Protein AF-A0A844MA48-F1 (afdb_monomer_lite)

pLDDT: mean 84.01, std 13.63, range [43.59, 96.38]

Secondary structure (DSSP, 8-state):
-PPPHHHHHHHHHHHHHHHHHHHHHHHHHHHHHHHHHHHHHHHHHHH-EEEE-GGGTT-S--SSTTTEEEEEEE--S-HHHHHHHHHTTSEEE-TTSSEEEE-HHHHHHHHHHHHHS--TTHHHHHHTTHHHHHHHHHHHHHHHHHHHHHS--

Structure (mmCIF, N/CA/C/O backbone):
data_AF-A0A844MA48-F1
#
_entry.id   AF-A0A844MA48-F1
#
loop_
_atom_site.group_PDB
_atom_site.id
_atom_site.type_symbol
_atom_site.label_atom_id
_atom_site.label_alt_id
_atom_site.label_comp_id
_atom_site.label_asym_id
_atom_site.label_entity_id
_atom_site.label_seq_id
_atom_site.pdbx_PDB_ins_code
_atom_site.Cartn_x
_atom_site.Cartn_y
_atom_site.Cartn_z
_atom_site.occupancy
_atom_site.B_iso_or_equiv
_atom_site.auth_seq_id
_atom_site.auth_comp_id
_atom_site.auth_asym_id
_atom_site.auth_atom_id
_atom_site.pdbx_PDB_model_num
ATOM 1 N N . MET A 1 1 ? -23.098 19.208 39.934 1.00 54.06 1 MET A N 1
ATOM 2 C CA . MET A 1 1 ? -23.984 18.189 40.538 1.00 54.06 1 MET A CA 1
ATOM 3 C C . MET A 1 1 ? -23.318 16.837 40.360 1.00 54.06 1 MET A C 1
ATOM 5 O O . MET A 1 1 ? -22.859 16.567 39.258 1.00 54.06 1 MET A O 1
ATOM 9 N N . ALA A 1 2 ? -23.175 16.050 41.428 1.00 65.75 2 ALA A N 1
ATOM 10 C CA . ALA A 1 2 ? -22.631 14.694 41.334 1.00 65.75 2 ALA A CA 1
ATOM 11 C C . ALA A 1 2 ? -23.661 13.778 40.653 1.00 65.75 2 ALA A C 1
ATOM 13 O O . ALA A 1 2 ? -24.849 13.891 40.954 1.00 65.7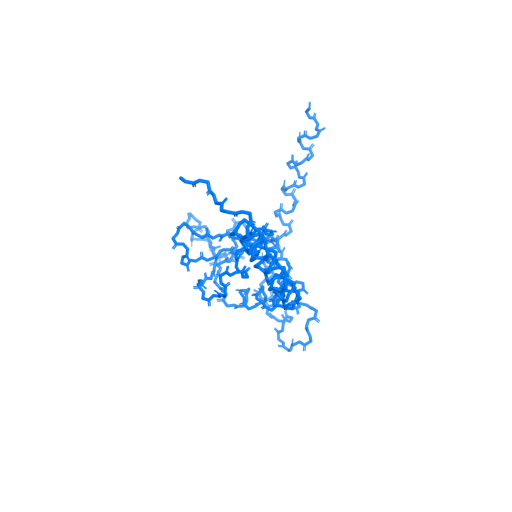5 2 ALA A O 1
ATOM 14 N N . LYS A 1 3 ? -23.213 12.917 39.730 1.00 74.56 3 LYS A N 1
ATOM 15 C CA . LYS A 1 3 ? -24.078 11.936 39.056 1.00 74.56 3 LYS A CA 1
ATOM 16 C C . LYS A 1 3 ? -24.655 10.962 40.073 1.00 74.56 3 LYS A C 1
ATOM 18 O O . LYS A 1 3 ? -23.974 10.597 41.034 1.00 74.56 3 LYS A O 1
ATOM 23 N N . THR A 1 4 ? -25.893 10.532 39.862 1.00 88.31 4 THR A N 1
ATOM 24 C CA . THR A 1 4 ? -26.473 9.493 40.717 1.00 88.31 4 THR A CA 1
ATOM 25 C C . THR A 1 4 ? -25.751 8.155 40.480 1.00 88.31 4 THR A C 1
ATOM 27 O O . THR A 1 4 ? -25.225 7.928 39.387 1.00 88.31 4 THR A O 1
ATOM 30 N N . PRO A 1 5 ? -25.707 7.235 41.462 1.00 83.94 5 PRO A N 1
ATOM 31 C CA . PRO A 1 5 ? -25.073 5.925 41.278 1.00 83.94 5 PRO A CA 1
ATOM 32 C C . PRO A 1 5 ? -25.608 5.149 40.062 1.00 83.94 5 PRO A C 1
ATOM 34 O O . PRO A 1 5 ? -24.844 4.476 39.377 1.00 83.94 5 PRO A O 1
ATOM 37 N N . ASN A 1 6 ? -26.899 5.300 39.748 1.00 86.62 6 ASN A N 1
ATOM 38 C CA . ASN A 1 6 ? -27.538 4.670 38.589 1.00 86.62 6 ASN A CA 1
ATOM 39 C C . ASN A 1 6 ? -27.091 5.286 37.252 1.00 86.62 6 ASN A C 1
ATOM 41 O O . ASN A 1 6 ? -26.897 4.567 36.272 1.00 86.62 6 ASN A O 1
ATOM 45 N N . GLU A 1 7 ? -26.899 6.607 37.205 1.00 88.06 7 GLU A N 1
ATOM 46 C CA . GLU A 1 7 ? -26.345 7.299 36.034 1.00 88.06 7 GLU A CA 1
ATOM 47 C C . GLU A 1 7 ? -24.881 6.923 35.805 1.00 88.06 7 GLU A C 1
ATOM 49 O O . GLU A 1 7 ? -24.472 6.713 34.667 1.00 88.06 7 GLU A O 1
ATOM 54 N N . ALA A 1 8 ? -24.096 6.809 36.881 1.00 86.31 8 ALA A N 1
ATOM 55 C CA . ALA A 1 8 ? -22.705 6.377 36.802 1.00 86.31 8 ALA A CA 1
ATOM 56 C C . ALA A 1 8 ? -22.590 4.928 36.299 1.00 86.31 8 ALA A C 1
ATOM 58 O O . ALA A 1 8 ? -21.762 4.650 35.436 1.00 86.31 8 ALA A O 1
ATOM 59 N N . TYR A 1 9 ? -23.450 4.027 36.785 1.00 89.31 9 TYR A N 1
ATOM 60 C CA . TYR A 1 9 ? -23.510 2.639 36.320 1.00 89.31 9 TYR A CA 1
ATOM 61 C C . TYR A 1 9 ? -23.911 2.542 34.844 1.00 89.31 9 TYR A C 1
ATOM 63 O O . TYR A 1 9 ? -23.211 1.910 34.060 1.00 89.31 9 TYR A O 1
ATOM 71 N N . SER A 1 10 ? -24.984 3.230 34.445 1.00 90.69 10 SER A N 1
ATOM 72 C CA . SER A 1 10 ? -25.454 3.222 33.051 1.00 90.69 10 SER A CA 1
ATOM 73 C C . SER A 1 10 ? -24.390 3.763 32.092 1.00 90.69 10 SER A C 1
ATOM 75 O O . SER A 1 10 ? -24.183 3.210 31.017 1.00 90.69 10 SER A O 1
ATOM 77 N N . GLN A 1 11 ? -23.668 4.809 32.502 1.00 92.25 11 GLN A N 1
ATOM 78 C CA . GLN A 1 11 ? -22.566 5.357 31.718 1.00 92.25 11 GLN A CA 1
ATOM 79 C C . GLN A 1 11 ? -21.382 4.384 31.622 1.00 92.25 11 GLN A C 1
ATOM 81 O O . GLN A 1 11 ? -20.764 4.278 30.568 1.00 92.25 11 GLN A O 1
ATOM 86 N N . ALA A 1 12 ? -21.063 3.668 32.704 1.00 91.81 12 ALA A N 1
ATOM 87 C CA . ALA A 1 12 ? -20.021 2.648 32.680 1.00 91.81 12 ALA A CA 1
ATOM 88 C C . ALA A 1 12 ? -20.377 1.502 31.721 1.00 91.81 12 ALA A C 1
ATOM 90 O O . ALA A 1 12 ? -19.524 1.096 30.940 1.00 91.81 12 ALA A O 1
ATOM 91 N N . CYS A 1 13 ? -21.631 1.035 31.726 1.00 92.19 13 CYS A N 1
ATOM 92 C CA . CYS A 1 13 ? -22.111 0.037 30.767 1.00 92.19 13 CYS A CA 1
ATOM 93 C C . CYS A 1 13 ? -21.980 0.534 29.324 1.00 92.19 13 CYS A C 1
ATOM 95 O O . CYS A 1 13 ? -21.405 -0.163 28.498 1.00 92.19 13 CYS A O 1
ATOM 97 N N . GLN A 1 14 ? -22.407 1.769 29.046 1.00 95.38 14 GLN A N 1
ATOM 98 C CA . GLN A 1 14 ? -22.281 2.357 27.711 1.00 95.38 14 GLN A CA 1
ATOM 99 C C . GLN A 1 14 ? -20.822 2.393 27.226 1.00 95.38 14 GLN A C 1
ATOM 101 O O . GLN A 1 14 ? -20.552 2.063 26.076 1.00 95.38 14 GLN A O 1
ATOM 106 N N . PHE A 1 15 ? -19.869 2.754 28.091 1.00 95.19 15 PHE A N 1
ATOM 107 C CA . PHE A 1 15 ? -18.452 2.755 27.716 1.00 95.19 15 PHE A CA 1
ATOM 108 C C . PHE A 1 15 ? -17.908 1.357 27.418 1.00 95.19 15 PHE A C 1
ATOM 110 O O . PHE A 1 15 ? -17.056 1.218 26.542 1.00 95.19 15 PHE A O 1
ATOM 117 N N . VAL A 1 16 ? -18.381 0.333 28.133 1.00 95.50 16 VAL A N 1
ATOM 118 C CA . VAL A 1 16 ? -18.018 -1.060 27.842 1.00 95.50 16 VAL A CA 1
ATOM 119 C C . VAL A 1 16 ? -18.564 -1.465 26.474 1.00 95.50 16 VAL A C 1
ATOM 121 O O . VAL A 1 16 ? -17.789 -1.929 25.644 1.00 95.50 16 VAL A O 1
ATOM 124 N N . ASP A 1 17 ? -19.839 -1.191 26.194 1.00 95.38 17 ASP A N 1
ATOM 125 C CA . ASP A 1 17 ? -20.473 -1.524 24.911 1.00 95.38 17 ASP A CA 1
ATOM 126 C C . ASP A 1 17 ? -19.789 -0.812 23.722 1.00 95.38 17 ASP A C 1
ATOM 128 O O . ASP A 1 17 ? -19.534 -1.409 22.669 1.00 95.38 17 ASP A O 1
ATOM 132 N N . GLU A 1 18 ? -19.448 0.473 23.881 1.00 96.38 18 GLU A N 1
ATOM 133 C CA . GLU A 1 18 ? -18.714 1.261 22.880 1.00 96.38 18 GLU A CA 1
ATOM 134 C C . GLU A 1 18 ? -17.299 0.712 22.650 1.00 96.38 18 GLU A C 1
ATOM 136 O O . GLU A 1 18 ? -16.833 0.627 21.507 1.00 96.38 18 GLU A O 1
ATOM 141 N N . PHE A 1 19 ? -16.617 0.310 23.726 1.00 95.88 19 PHE A N 1
ATOM 142 C CA . PHE A 1 19 ? -15.294 -0.295 23.643 1.00 95.88 19 PHE A CA 1
ATOM 143 C C . PHE A 1 19 ? -15.340 -1.644 22.920 1.00 95.88 19 PHE A C 1
ATOM 145 O O . PHE A 1 19 ? -14.549 -1.861 22.003 1.00 95.88 19 PHE A O 1
ATOM 152 N N . GLU A 1 20 ? -16.283 -2.521 23.269 1.00 96.00 20 GLU A N 1
ATOM 153 C CA . GLU A 1 20 ? -16.466 -3.822 22.615 1.00 96.00 20 GLU A CA 1
ATOM 154 C C . GLU A 1 20 ? -16.764 -3.660 21.121 1.00 96.00 20 GLU A C 1
ATOM 156 O O . GLU A 1 20 ? -16.119 -4.293 20.283 1.00 96.00 20 GLU A O 1
ATOM 161 N N . THR A 1 21 ? -17.657 -2.729 20.774 1.00 96.00 21 THR A N 1
ATOM 162 C CA . THR A 1 21 ? -17.972 -2.402 19.376 1.00 96.00 21 THR A CA 1
ATOM 163 C C . THR A 1 21 ? -16.731 -1.931 18.615 1.00 96.00 21 THR A C 1
ATOM 165 O O . THR A 1 21 ? -16.494 -2.356 17.482 1.00 96.00 21 THR A O 1
ATOM 168 N N . SER A 1 22 ? -15.913 -1.080 19.237 1.00 94.44 22 SER A N 1
ATOM 169 C CA . SER A 1 22 ? -14.681 -0.562 18.631 1.00 94.44 22 SER A CA 1
ATOM 170 C C . SER A 1 22 ? -13.637 -1.665 18.425 1.00 94.44 22 SER A C 1
ATOM 172 O O . SER A 1 22 ? -12.990 -1.715 17.378 1.00 94.44 22 SER A O 1
ATOM 174 N N . GLN A 1 23 ? -13.492 -2.585 19.386 1.00 94.75 23 GLN A N 1
ATOM 175 C CA . GLN A 1 23 ? -12.599 -3.743 19.256 1.00 94.75 23 GLN A CA 1
ATOM 176 C C . GLN A 1 23 ? -13.042 -4.672 18.123 1.00 94.75 23 GLN A C 1
ATOM 178 O O . GLN A 1 23 ? -12.213 -5.136 17.339 1.00 94.75 23 GLN A O 1
ATOM 183 N N . ASP A 1 24 ? -14.347 -4.905 17.988 1.00 95.94 24 ASP A N 1
ATOM 184 C CA . ASP A 1 24 ? -14.894 -5.733 16.918 1.00 95.94 24 ASP A CA 1
ATOM 185 C C . ASP A 1 24 ? -14.699 -5.117 15.530 1.00 95.94 24 ASP A C 1
ATOM 187 O O . ASP A 1 24 ? -14.369 -5.830 14.577 1.00 95.94 24 ASP A O 1
ATOM 191 N N . GLN A 1 25 ? -14.861 -3.799 15.408 1.00 94.31 25 GLN A N 1
ATOM 192 C CA . GLN A 1 25 ? -14.568 -3.073 14.171 1.00 94.31 25 GLN A CA 1
ATOM 193 C C . GLN A 1 25 ? -13.086 -3.170 13.808 1.00 94.31 25 GLN A C 1
ATOM 195 O O . GLN A 1 25 ? -12.764 -3.539 12.678 1.00 94.31 25 GLN A O 1
ATOM 200 N N . LEU A 1 26 ? -12.192 -2.930 14.774 1.00 92.62 26 LEU A N 1
ATOM 201 C CA . LEU A 1 26 ? -10.749 -3.036 14.564 1.00 92.62 26 LEU A CA 1
ATOM 202 C C . LEU A 1 26 ? -10.343 -4.453 14.150 1.00 92.62 26 LEU A C 1
ATOM 204 O O . LEU A 1 26 ? -9.552 -4.622 13.226 1.00 92.62 26 LEU A O 1
ATOM 208 N N . ARG A 1 27 ? -10.904 -5.481 14.795 1.00 95.62 27 ARG A N 1
ATOM 209 C CA . ARG A 1 27 ? -10.651 -6.882 14.442 1.00 95.62 27 ARG A CA 1
ATOM 210 C C . ARG A 1 27 ? -11.014 -7.164 12.985 1.00 95.62 27 ARG A C 1
ATOM 212 O O . ARG A 1 27 ? -10.168 -7.651 12.240 1.00 95.62 27 ARG A O 1
ATOM 219 N N . ARG A 1 28 ? -12.231 -6.806 12.562 1.00 94.88 28 ARG A N 1
ATOM 220 C CA . ARG A 1 28 ? -12.691 -7.003 11.174 1.00 94.88 28 ARG A CA 1
ATOM 221 C C . ARG A 1 28 ? -11.846 -6.219 10.176 1.00 94.88 28 ARG A C 1
ATOM 223 O O . ARG A 1 28 ? -11.535 -6.728 9.101 1.00 94.88 28 ARG A O 1
ATOM 230 N N . PHE A 1 29 ? -11.463 -4.992 10.525 1.00 94.62 29 PHE A N 1
ATOM 231 C CA . PHE A 1 29 ? -10.545 -4.206 9.709 1.00 94.62 29 PHE A CA 1
ATOM 232 C C . PHE A 1 29 ? -9.208 -4.929 9.545 1.00 94.62 29 PHE A C 1
ATOM 234 O O . PHE A 1 29 ? -8.758 -5.102 8.419 1.00 94.62 29 PHE A O 1
ATOM 241 N N . MET A 1 30 ? -8.599 -5.407 10.634 1.00 94.81 30 MET A N 1
ATOM 242 C CA . MET A 1 30 ? -7.302 -6.090 10.593 1.00 94.81 30 MET A CA 1
ATOM 243 C C . MET A 1 30 ? -7.345 -7.391 9.783 1.00 94.81 30 MET A C 1
ATOM 245 O O . MET A 1 30 ? -6.406 -7.667 9.038 1.00 94.81 30 MET A O 1
ATOM 249 N N . GLU A 1 31 ? -8.429 -8.163 9.888 1.00 94.62 31 GLU A N 1
ATOM 250 C CA . GLU A 1 31 ? -8.659 -9.363 9.072 1.00 94.62 31 GLU A CA 1
ATOM 251 C C . GLU A 1 31 ? -8.705 -9.014 7.576 1.00 94.62 31 GLU A C 1
ATOM 253 O O . GLU A 1 31 ? -8.014 -9.632 6.765 1.00 94.62 31 GLU A O 1
ATOM 258 N N . ASN A 1 32 ? -9.446 -7.966 7.206 1.00 95.19 32 ASN A N 1
ATOM 259 C CA . ASN A 1 32 ? -9.518 -7.503 5.820 1.00 95.19 32 ASN A CA 1
ATOM 260 C C . ASN A 1 32 ? -8.193 -6.896 5.340 1.00 95.19 32 ASN A C 1
ATOM 262 O O . ASN A 1 32 ? -7.772 -7.126 4.206 1.00 95.19 32 ASN A O 1
ATOM 266 N N . TYR A 1 33 ? -7.516 -6.135 6.198 1.00 95.94 33 TYR A N 1
ATOM 267 C CA . TYR A 1 33 ? -6.282 -5.425 5.881 1.00 95.94 33 TYR A CA 1
ATOM 268 C C . TYR A 1 33 ? -5.162 -6.378 5.455 1.00 95.94 33 TYR A C 1
ATOM 270 O O . TYR A 1 33 ? -4.409 -6.051 4.543 1.00 95.94 33 TYR A O 1
ATOM 278 N N . GLN A 1 34 ? -5.088 -7.583 6.027 1.00 93.88 34 GLN A N 1
ATOM 279 C CA . GLN A 1 34 ? -4.111 -8.598 5.610 1.00 93.88 34 GLN A CA 1
ATOM 280 C C . GLN A 1 34 ? -4.224 -8.961 4.123 1.00 93.88 34 GLN A C 1
ATOM 282 O O . GLN A 1 34 ? -3.211 -9.210 3.472 1.00 93.88 34 GLN A O 1
ATOM 287 N N . VAL A 1 35 ? -5.443 -8.954 3.578 1.00 94.50 35 VAL A N 1
ATOM 288 C CA . VAL A 1 35 ? -5.709 -9.230 2.160 1.00 94.50 35 VAL A CA 1
ATOM 289 C C . VAL A 1 35 ? -5.627 -7.954 1.324 1.00 94.50 35 VAL A C 1
ATOM 291 O O . VAL A 1 35 ? -5.110 -7.969 0.209 1.00 94.50 35 VAL A O 1
ATOM 294 N N . LEU A 1 36 ? -6.111 -6.829 1.853 1.00 95.75 36 LEU A N 1
ATOM 295 C CA . LEU A 1 36 ? -6.126 -5.557 1.132 1.00 95.75 36 LEU A CA 1
ATOM 296 C C . LEU A 1 36 ? -4.730 -4.956 0.975 1.00 95.75 36 LEU A C 1
ATOM 298 O O . LEU A 1 36 ? -4.450 -4.385 -0.074 1.00 95.75 36 LEU A O 1
ATOM 302 N N . LYS A 1 37 ? -3.838 -5.120 1.957 1.00 95.62 37 LYS A N 1
ATOM 303 C CA . LYS A 1 37 ? -2.457 -4.620 1.916 1.00 95.62 37 LYS A CA 1
ATOM 304 C C . LYS A 1 37 ? -1.716 -5.024 0.633 1.00 95.62 37 LYS A C 1
ATOM 306 O O . LYS A 1 37 ? -1.281 -4.119 -0.082 1.00 95.62 37 LYS A O 1
ATOM 311 N N . PRO A 1 38 ? -1.559 -6.320 0.294 1.00 95.81 38 PRO A N 1
ATOM 312 C CA . PRO A 1 38 ? -0.852 -6.705 -0.924 1.00 95.81 38 PRO A CA 1
ATOM 313 C C . PRO A 1 38 ? -1.547 -6.171 -2.180 1.00 95.81 38 PRO A C 1
ATOM 315 O O . PRO A 1 38 ? -0.873 -5.672 -3.076 1.00 95.81 38 PRO A O 1
ATOM 318 N N . LEU A 1 39 ? -2.884 -6.190 -2.232 1.00 95.19 39 LEU A N 1
ATOM 319 C CA . LEU A 1 39 ? -3.640 -5.648 -3.366 1.00 95.19 39 LEU A CA 1
ATOM 320 C C . LEU A 1 39 ? -3.384 -4.151 -3.561 1.00 95.19 39 LEU A C 1
ATOM 322 O O . LEU A 1 39 ? -3.093 -3.719 -4.673 1.00 95.19 39 LEU A O 1
ATOM 326 N N . TYR A 1 40 ? -3.447 -3.363 -2.489 1.00 95.06 40 TYR A N 1
ATOM 327 C CA . TYR A 1 40 ? -3.221 -1.922 -2.538 1.00 95.06 40 TYR A CA 1
ATOM 328 C C . TYR A 1 40 ? -1.796 -1.615 -2.978 1.00 95.06 40 TYR A C 1
ATOM 330 O O . TYR A 1 40 ? -1.615 -0.827 -3.898 1.00 95.06 40 TYR A O 1
ATOM 338 N N . LEU A 1 41 ? -0.796 -2.283 -2.399 1.00 95.56 41 LEU A N 1
ATOM 339 C CA . LEU A 1 41 ? 0.603 -2.087 -2.777 1.00 95.56 41 LEU A CA 1
ATOM 340 C C . LEU A 1 41 ? 0.848 -2.407 -4.257 1.00 95.56 41 LEU A C 1
ATOM 342 O O . LEU A 1 41 ? 1.492 -1.623 -4.952 1.00 95.56 41 LEU A O 1
ATOM 346 N N . MET A 1 42 ? 0.281 -3.502 -4.771 1.00 94.94 42 MET A N 1
ATOM 347 C CA . MET A 1 42 ? 0.384 -3.839 -6.193 1.00 94.94 42 MET A CA 1
ATOM 348 C C . MET A 1 42 ? -0.303 -2.797 -7.081 1.00 94.94 42 MET A C 1
ATOM 350 O O . MET A 1 42 ? 0.301 -2.325 -8.042 1.00 94.94 42 MET A O 1
ATOM 354 N N . ILE A 1 43 ? -1.538 -2.394 -6.763 1.00 93.69 43 ILE A N 1
ATOM 355 C CA . ILE A 1 43 ? -2.272 -1.404 -7.566 1.00 93.69 43 ILE A CA 1
ATOM 356 C C . ILE A 1 43 ? -1.545 -0.058 -7.543 1.00 93.69 43 ILE A C 1
ATOM 358 O O . ILE A 1 43 ? -1.362 0.546 -8.598 1.00 93.69 43 ILE A O 1
ATOM 362 N N . MET A 1 44 ? -1.094 0.400 -6.374 1.00 93.81 44 MET A N 1
ATOM 363 C CA . MET A 1 44 ? -0.316 1.631 -6.226 1.00 93.81 44 MET A CA 1
ATOM 364 C C . MET A 1 44 ? 0.962 1.575 -7.071 1.00 93.81 44 MET A C 1
ATOM 366 O O . MET A 1 44 ? 1.230 2.514 -7.811 1.00 93.81 44 MET A O 1
ATOM 370 N N . TYR A 1 45 ? 1.696 0.457 -7.048 1.00 94.25 45 TYR A N 1
ATOM 371 C CA . TYR A 1 45 ? 2.914 0.279 -7.847 1.00 94.25 45 TYR A CA 1
ATOM 372 C C . TYR A 1 45 ? 2.661 0.263 -9.361 1.00 94.25 45 TYR A C 1
ATOM 374 O O . TYR A 1 45 ? 3.445 0.788 -10.154 1.00 94.25 45 TYR A O 1
ATOM 382 N N . LEU A 1 46 ? 1.571 -0.368 -9.795 1.00 92.38 46 LEU A N 1
ATOM 383 C CA . LEU A 1 46 ? 1.233 -0.472 -11.214 1.00 92.38 46 LEU A CA 1
ATOM 384 C C . LEU A 1 46 ? 0.674 0.841 -11.778 1.00 92.38 46 LEU A C 1
ATOM 386 O O . LEU A 1 46 ? 0.924 1.150 -12.942 1.00 92.38 46 LEU A O 1
ATOM 390 N N . SER A 1 47 ? -0.057 1.608 -10.966 1.00 90.25 47 SER A N 1
ATOM 391 C CA . SER A 1 47 ? -0.732 2.852 -11.374 1.00 90.25 47 SER A CA 1
ATOM 392 C C . SER A 1 47 ? 0.080 4.131 -11.130 1.00 90.25 47 SER A C 1
ATOM 394 O O . SER A 1 47 ? -0.367 5.220 -11.496 1.00 90.25 47 SER A O 1
ATOM 396 N N . SER A 1 48 ? 1.264 4.018 -10.530 1.00 91.69 48 SER A N 1
ATOM 397 C CA . SER A 1 48 ? 2.138 5.150 -10.232 1.00 91.69 48 SER A CA 1
ATOM 398 C C . SER A 1 48 ? 2.900 5.678 -11.447 1.00 91.69 48 SER A C 1
ATOM 400 O O . SER A 1 48 ? 3.074 4.991 -12.457 1.00 91.69 48 SER A O 1
ATOM 402 N N . TRP A 1 49 ? 3.462 6.875 -11.292 1.00 90.31 49 TRP A N 1
ATOM 403 C CA . TRP A 1 49 ? 4.513 7.401 -12.159 1.00 90.31 49 TRP A CA 1
ATOM 404 C C . TRP A 1 49 ? 5.832 7.521 -11.400 1.00 90.31 49 TRP A C 1
ATOM 406 O O . TRP A 1 49 ? 5.867 7.760 -10.191 1.00 90.31 49 TRP A O 1
ATOM 416 N N . ASP A 1 50 ? 6.926 7.384 -12.134 1.00 89.50 50 ASP A N 1
ATOM 417 C CA . ASP A 1 50 ? 8.260 7.531 -11.574 1.00 89.50 50 ASP A CA 1
ATOM 418 C C . ASP A 1 50 ? 8.548 8.987 -11.227 1.00 89.50 50 ASP A C 1
ATOM 420 O O . ASP A 1 50 ? 8.248 9.912 -11.995 1.00 89.50 50 ASP A O 1
ATOM 424 N N . LYS A 1 51 ? 9.202 9.180 -10.085 1.00 84.19 51 LYS A N 1
ATOM 425 C CA . LYS A 1 51 ? 9.768 10.458 -9.695 1.00 84.19 51 LYS A CA 1
ATOM 426 C C . LYS A 1 51 ? 11.259 10.458 -9.983 1.00 84.19 51 LYS A C 1
ATOM 428 O O . LYS A 1 51 ? 11.980 9.560 -9.561 1.00 84.19 51 LYS A O 1
ATOM 433 N N . TYR A 1 52 ? 11.719 11.499 -10.666 1.00 83.06 52 TYR A N 1
ATOM 434 C CA . TYR A 1 52 ? 13.132 11.692 -10.971 1.00 83.06 52 TYR A CA 1
ATOM 435 C C . TYR A 1 52 ? 13.650 12.999 -10.381 1.00 83.06 52 TYR A C 1
ATOM 437 O O . TYR A 1 52 ? 12.876 13.919 -10.098 1.00 83.06 52 TYR A O 1
ATOM 445 N N . ASN A 1 53 ? 14.967 13.089 -10.227 1.00 78.81 53 ASN A N 1
ATOM 446 C CA . ASN A 1 53 ? 15.631 14.299 -9.778 1.00 78.81 53 ASN A CA 1
ATOM 447 C C . ASN A 1 53 ? 15.576 15.390 -10.867 1.00 78.81 53 ASN A C 1
ATOM 449 O O . ASN A 1 53 ? 16.187 15.272 -11.930 1.00 78.81 53 ASN A O 1
ATOM 453 N N . SER A 1 54 ? 14.869 16.489 -10.583 1.00 76.56 54 SER A N 1
ATOM 454 C CA . SER A 1 54 ? 14.694 17.609 -11.520 1.00 76.56 54 SER A CA 1
ATOM 455 C C . SER A 1 54 ? 16.005 18.315 -11.886 1.00 76.56 54 SER A C 1
ATOM 457 O O . SER A 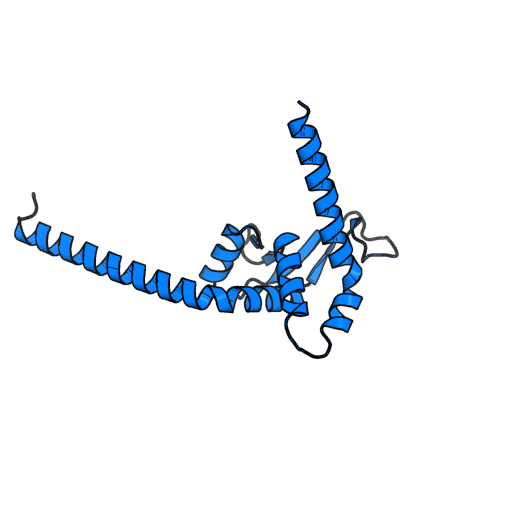1 54 ? 16.097 18.942 -12.935 1.00 76.56 54 SER A O 1
ATOM 459 N N . TYR A 1 55 ? 17.041 18.215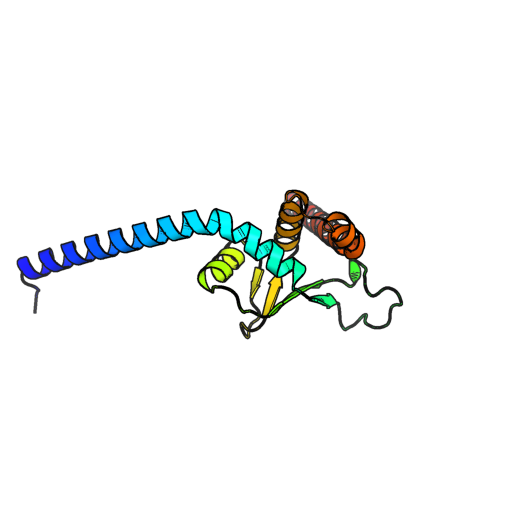 -11.048 1.00 75.50 55 TYR A N 1
ATOM 460 C CA . TYR A 1 55 ? 18.342 18.840 -11.306 1.00 75.50 55 TYR A CA 1
ATOM 461 C C . TYR A 1 55 ? 19.205 18.055 -12.311 1.00 75.50 55 TYR A C 1
ATOM 463 O O . TYR A 1 55 ? 20.206 18.581 -12.793 1.00 75.50 55 TYR A O 1
ATOM 471 N N . LEU A 1 56 ? 18.818 16.819 -12.651 1.00 70.19 56 LEU A N 1
ATOM 472 C CA . LEU A 1 56 ? 19.565 15.902 -13.524 1.00 70.19 56 LEU A CA 1
ATOM 473 C C . LEU A 1 56 ? 18.853 15.625 -14.866 1.00 70.19 56 LEU A C 1
ATOM 475 O O . LEU A 1 56 ? 19.242 14.722 -15.606 1.00 70.19 56 LEU A O 1
ATOM 479 N N . GLU A 1 57 ? 17.836 16.423 -15.220 1.00 58.53 57 GLU A N 1
ATOM 480 C CA . GLU A 1 57 ? 16.879 16.182 -16.320 1.00 58.53 57 GLU A CA 1
ATOM 481 C C . GLU A 1 57 ? 17.470 15.951 -17.730 1.00 58.53 57 GLU A C 1
ATOM 483 O O . GLU A 1 57 ? 16.752 15.471 -18.612 1.00 58.53 57 GLU A O 1
ATOM 488 N N . ASN A 1 58 ? 18.757 16.242 -17.957 1.00 56.66 58 ASN A N 1
ATOM 489 C CA . ASN A 1 58 ? 19.405 16.243 -19.276 1.00 56.66 58 ASN A CA 1
ATOM 490 C C . ASN A 1 58 ? 20.291 15.028 -19.606 1.00 56.66 58 ASN A C 1
ATOM 492 O O . ASN A 1 58 ? 21.030 15.055 -20.593 1.00 56.66 58 ASN A O 1
ATOM 496 N N . LEU A 1 59 ? 20.229 13.941 -18.841 1.00 57.38 59 LEU A N 1
ATOM 497 C CA . LEU A 1 59 ? 20.988 12.735 -19.173 1.00 57.38 59 LEU A CA 1
ATOM 498 C C . LEU A 1 59 ? 20.166 11.809 -20.076 1.00 57.38 59 LEU A C 1
ATOM 500 O O . LEU A 1 59 ? 19.007 11.505 -19.804 1.00 57.38 59 LEU A O 1
ATOM 504 N N . LYS A 1 60 ? 20.797 11.320 -21.152 1.00 59.53 60 LYS A N 1
ATOM 505 C CA . LYS A 1 60 ? 20.254 10.334 -22.110 1.00 59.53 60 LYS A CA 1
ATOM 506 C C . LYS A 1 60 ? 19.695 9.053 -21.455 1.00 59.53 60 LYS A C 1
ATOM 508 O O . LYS A 1 60 ? 19.019 8.294 -22.137 1.00 59.53 60 LYS A O 1
ATOM 513 N N . ASN A 1 61 ? 19.912 8.859 -20.152 1.00 59.53 61 ASN A N 1
ATOM 514 C CA . ASN A 1 61 ? 19.448 7.736 -19.346 1.00 59.53 61 ASN A CA 1
ATOM 515 C C . ASN A 1 61 ? 18.606 8.242 -18.160 1.00 59.53 61 ASN A C 1
ATOM 517 O O . ASN A 1 61 ? 19.089 8.309 -17.037 1.00 59.53 61 ASN A O 1
ATOM 521 N N . LYS A 1 62 ? 17.341 8.616 -18.398 1.00 64.69 62 LYS A N 1
ATOM 522 C CA . LYS A 1 62 ? 16.424 9.033 -17.314 1.00 64.69 62 LYS A CA 1
ATOM 523 C C . LYS A 1 62 ? 16.139 7.912 -16.305 1.00 64.69 62 LYS A C 1
ATOM 525 O O . LYS A 1 62 ? 15.906 8.210 -15.140 1.00 64.69 62 LYS A O 1
ATOM 530 N N . ARG A 1 63 ? 16.165 6.656 -16.759 1.00 71.94 63 ARG A N 1
ATOM 531 C CA . ARG A 1 63 ? 15.895 5.441 -15.978 1.00 71.94 63 ARG A CA 1
ATOM 532 C C . ARG A 1 63 ? 17.198 4.851 -15.439 1.00 71.94 63 ARG A C 1
ATOM 534 O O . ARG A 1 63 ? 17.708 3.890 -16.002 1.00 71.94 63 ARG A O 1
ATOM 541 N N . CYS A 1 64 ? 17.757 5.469 -14.407 1.00 72.44 64 CYS A N 1
ATOM 542 C CA . CYS A 1 64 ? 18.890 4.918 -13.668 1.00 72.44 64 CYS A CA 1
ATOM 543 C C . CYS A 1 64 ? 18.672 5.097 -12.157 1.00 72.44 64 CYS A C 1
ATOM 545 O O . CYS A 1 64 ? 17.939 6.017 -11.765 1.00 72.44 64 CYS A O 1
ATOM 547 N N . PRO A 1 65 ? 19.284 4.250 -11.313 1.00 70.12 65 PRO A N 1
ATOM 548 C CA . PRO A 1 65 ? 19.105 4.297 -9.861 1.00 70.12 65 PRO A CA 1
ATOM 549 C C . PRO A 1 65 ? 19.464 5.652 -9.245 1.00 70.12 65 PRO A C 1
ATOM 551 O O . PRO A 1 65 ? 18.789 6.111 -8.333 1.00 70.12 65 PRO A O 1
ATOM 554 N N . GLU A 1 66 ? 20.483 6.330 -9.774 1.00 72.25 66 GLU A N 1
ATOM 555 C CA . GLU A 1 66 ? 21.000 7.598 -9.243 1.00 72.25 66 GLU A CA 1
ATOM 556 C C . GLU A 1 66 ? 20.059 8.783 -9.491 1.00 72.25 66 GLU A C 1
ATOM 558 O O . GLU A 1 66 ? 20.140 9.808 -8.814 1.00 72.25 66 GLU A O 1
ATOM 563 N N . ASN A 1 67 ? 19.181 8.667 -10.489 1.00 76.06 67 ASN A N 1
ATOM 564 C CA . ASN A 1 67 ? 18.233 9.713 -10.857 1.00 76.06 67 ASN A CA 1
ATOM 565 C C . ASN A 1 67 ? 16.806 9.415 -10.374 1.00 76.06 67 ASN A C 1
ATOM 567 O O . ASN A 1 67 ? 15.964 10.313 -10.362 1.00 76.06 67 ASN A O 1
ATOM 571 N N . PHE A 1 68 ? 16.519 8.167 -10.014 1.00 81.81 68 PHE A N 1
ATOM 572 C CA . PHE A 1 68 ? 15.208 7.717 -9.575 1.00 81.81 68 PHE A CA 1
ATOM 573 C C . PHE A 1 68 ? 15.013 7.980 -8.077 1.00 81.81 68 PHE A C 1
ATOM 575 O O . PHE A 1 68 ? 15.868 7.671 -7.257 1.00 81.81 68 PHE A O 1
ATOM 582 N N . LEU A 1 69 ? 13.875 8.575 -7.723 1.00 76.88 69 LEU A N 1
ATOM 583 C CA . LEU A 1 69 ? 13.530 8.977 -6.357 1.00 76.88 69 LEU A CA 1
ATOM 584 C C . LEU A 1 69 ? 12.338 8.173 -5.814 1.00 76.88 69 LEU A C 1
ATOM 586 O O . LEU A 1 69 ? 11.707 8.588 -4.846 1.00 76.88 69 LEU A O 1
ATOM 590 N N . GLY A 1 70 ? 11.968 7.057 -6.434 1.00 82.75 70 GLY A N 1
ATOM 591 C CA . GLY A 1 70 ? 10.762 6.308 -6.082 1.00 82.75 70 GLY A CA 1
ATOM 592 C C . GLY A 1 70 ? 9.568 6.651 -6.970 1.00 82.75 70 GLY A C 1
ATOM 593 O O . GLY A 1 70 ? 9.695 7.297 -8.012 1.00 82.75 70 GLY A O 1
ATOM 594 N N . ILE A 1 71 ? 8.389 6.200 -6.551 1.00 89.50 71 ILE A N 1
ATOM 595 C CA . ILE A 1 71 ? 7.155 6.337 -7.327 1.00 89.50 71 ILE A CA 1
ATOM 596 C C . ILE A 1 71 ? 6.120 7.184 -6.589 1.00 89.50 71 ILE A C 1
ATOM 598 O O . ILE A 1 71 ? 5.971 7.098 -5.370 1.00 89.50 71 ILE A O 1
ATOM 602 N N . GLU A 1 72 ? 5.385 7.991 -7.344 1.00 89.62 72 GLU A N 1
ATOM 603 C CA . GLU A 1 72 ? 4.295 8.828 -6.853 1.00 89.62 72 GLU A CA 1
ATOM 604 C C . GLU A 1 72 ? 2.964 8.373 -7.458 1.00 89.62 72 GLU A C 1
ATOM 606 O O . GLU A 1 72 ? 2.898 7.917 -8.602 1.00 89.62 72 GLU A O 1
ATOM 611 N N . PHE A 1 73 ? 1.884 8.521 -6.695 1.00 89.50 73 PHE A N 1
ATOM 612 C CA . PHE A 1 73 ? 0.534 8.243 -7.170 1.00 89.50 73 PHE A CA 1
ATOM 613 C C . PHE A 1 73 ? -0.500 9.185 -6.546 1.00 89.50 73 PHE A C 1
ATOM 615 O O . PHE A 1 73 ? -0.282 9.791 -5.490 1.00 89.50 73 PHE A O 1
ATOM 622 N N . TRP A 1 74 ? -1.644 9.328 -7.220 1.00 84.69 74 TRP A N 1
ATOM 623 C CA . TRP A 1 74 ? -2.763 10.128 -6.724 1.00 84.69 74 TRP A CA 1
ATOM 624 C C . TRP A 1 74 ? -3.460 9.421 -5.568 1.00 84.69 74 TRP A C 1
ATOM 626 O O . TRP A 1 74 ? -3.790 8.237 -5.651 1.00 84.69 74 TRP A O 1
ATOM 636 N N . ASN A 1 75 ? -3.731 10.168 -4.502 1.00 81.12 75 ASN A N 1
ATOM 637 C CA . ASN A 1 75 ? -4.452 9.638 -3.359 1.00 81.12 75 ASN A CA 1
ATOM 638 C C . ASN A 1 75 ? -5.951 9.501 -3.678 1.00 81.12 75 ASN A C 1
ATOM 640 O O . ASN A 1 75 ? -6.692 10.482 -3.646 1.00 81.12 75 ASN A O 1
ATOM 644 N N . GLY A 1 76 ? -6.380 8.284 -4.011 1.00 83.62 76 GLY A N 1
ATOM 645 C CA . GLY A 1 76 ? -7.789 7.909 -4.200 1.00 83.62 76 GLY A CA 1
ATOM 646 C C . GLY A 1 76 ? -8.182 6.642 -3.439 1.00 83.62 76 GLY A C 1
ATOM 647 O O . GLY A 1 76 ? -9.233 6.065 -3.704 1.00 83.62 76 GLY A O 1
ATOM 648 N N . PHE A 1 77 ? -7.316 6.189 -2.535 1.00 86.69 77 PHE A N 1
ATOM 649 C CA . PHE A 1 77 ? -7.486 4.956 -1.781 1.00 86.69 77 PHE A CA 1
ATOM 650 C C . PHE A 1 77 ? -8.173 5.217 -0.441 1.00 86.69 77 PHE A C 1
ATOM 652 O O . PHE A 1 77 ? -8.247 6.351 0.033 1.00 86.69 77 PHE A O 1
ATOM 659 N N . ASP A 1 78 ? -8.667 4.142 0.170 1.00 90.38 78 ASP A N 1
ATOM 660 C CA . ASP A 1 78 ? -9.227 4.191 1.517 1.00 90.38 78 ASP A CA 1
ATOM 661 C C . ASP A 1 78 ? -8.216 4.780 2.518 1.00 90.38 78 ASP A C 1
ATOM 663 O O . ASP A 1 78 ? -7.068 4.330 2.605 1.00 90.38 78 ASP A O 1
ATOM 667 N N . PHE A 1 79 ? -8.649 5.799 3.262 1.00 88.88 79 PHE A N 1
ATOM 668 C CA . PHE A 1 79 ? -7.780 6.577 4.141 1.00 88.88 79 PHE A CA 1
ATOM 669 C C . PHE A 1 79 ? -7.252 5.762 5.327 1.00 88.88 79 PHE A C 1
ATOM 671 O O . PHE A 1 79 ? -6.120 5.980 5.753 1.00 88.88 79 PHE A O 1
ATOM 678 N N . GLU A 1 80 ? -8.031 4.815 5.853 1.00 91.50 80 GLU A N 1
ATOM 679 C CA . GLU A 1 80 ? -7.612 3.982 6.983 1.00 91.50 80 GLU A CA 1
ATOM 680 C C . GLU A 1 80 ? -6.486 3.029 6.564 1.00 91.50 80 GLU A C 1
ATOM 682 O O . GLU A 1 80 ? -5.487 2.884 7.272 1.00 91.50 80 GLU A O 1
ATOM 687 N N . ILE A 1 81 ? -6.589 2.469 5.356 1.00 92.94 81 ILE A N 1
ATOM 688 C CA . ILE A 1 81 ? -5.544 1.623 4.769 1.00 92.94 81 ILE A CA 1
ATOM 689 C C . ILE A 1 81 ? -4.287 2.441 4.477 1.00 92.94 81 ILE A C 1
ATOM 691 O O . ILE A 1 81 ? -3.189 2.017 4.831 1.00 92.94 81 ILE A O 1
ATOM 695 N N . VAL A 1 82 ? -4.429 3.628 3.877 1.00 92.25 82 VAL A N 1
ATOM 696 C CA . VAL A 1 82 ? -3.290 4.515 3.587 1.00 92.25 82 VAL A CA 1
ATOM 697 C C . VAL A 1 82 ? -2.552 4.910 4.867 1.00 92.25 82 VAL A C 1
ATOM 699 O O . VAL A 1 82 ? -1.331 4.787 4.911 1.00 92.25 82 VAL A O 1
ATOM 702 N N . ASN A 1 83 ? -3.267 5.311 5.923 1.00 91.75 83 ASN A N 1
ATOM 703 C CA . ASN A 1 83 ? -2.645 5.652 7.206 1.00 91.75 83 ASN A CA 1
ATOM 704 C C . ASN A 1 83 ? -1.905 4.463 7.815 1.00 91.75 83 ASN A C 1
ATOM 706 O O . ASN A 1 83 ? -0.863 4.634 8.441 1.00 91.75 83 ASN A O 1
ATOM 710 N N . ARG A 1 84 ? -2.436 3.247 7.651 1.00 94.44 84 ARG A N 1
ATOM 711 C CA . ARG A 1 84 ? -1.776 2.049 8.165 1.00 94.44 84 ARG A CA 1
ATOM 712 C C . ARG A 1 84 ? -0.499 1.731 7.392 1.00 94.44 84 ARG A C 1
ATOM 714 O O . ARG A 1 84 ? 0.511 1.426 8.015 1.00 94.44 84 ARG A O 1
ATOM 721 N N . LEU A 1 85 ? -0.526 1.864 6.068 1.00 94.69 85 LEU A N 1
ATOM 722 C CA . LEU A 1 85 ? 0.654 1.705 5.216 1.00 94.69 85 LEU A CA 1
ATOM 723 C C . LEU A 1 85 ? 1.722 2.777 5.503 1.00 94.69 85 LEU A C 1
ATOM 725 O O . LEU A 1 85 ? 2.910 2.463 5.502 1.00 94.69 85 LEU A O 1
ATOM 729 N N . GLU A 1 86 ? 1.317 4.018 5.788 1.00 93.12 86 GLU A N 1
ATOM 730 C CA . GLU A 1 86 ? 2.218 5.080 6.261 1.00 93.12 86 GLU A CA 1
ATOM 731 C C . GLU A 1 86 ? 2.816 4.730 7.634 1.00 93.12 86 GLU A C 1
ATOM 733 O O . GLU A 1 86 ? 4.029 4.800 7.811 1.00 93.12 86 GLU A O 1
ATOM 738 N N . ALA A 1 87 ? 1.996 4.280 8.591 1.00 93.50 87 ALA A N 1
ATOM 739 C CA . ALA A 1 87 ? 2.458 3.874 9.922 1.00 93.50 87 ALA A CA 1
ATOM 740 C C . ALA A 1 87 ? 3.407 2.661 9.892 1.00 93.50 87 ALA A C 1
ATOM 742 O O . ALA A 1 87 ? 4.265 2.523 10.761 1.00 93.50 87 ALA A O 1
ATOM 743 N N . GLU A 1 88 ? 3.268 1.790 8.892 1.00 94.31 88 GLU A N 1
ATOM 744 C CA . GLU A 1 88 ? 4.191 0.684 8.613 1.00 94.31 88 GLU A CA 1
ATOM 745 C C . GLU A 1 88 ? 5.467 1.125 7.879 1.00 94.31 88 GLU A C 1
ATOM 747 O O . GLU A 1 88 ? 6.337 0.296 7.620 1.00 94.31 88 GLU A O 1
ATOM 752 N N . GLY A 1 89 ? 5.593 2.410 7.539 1.00 92.12 89 GLY A N 1
ATOM 753 C CA . GLY A 1 89 ? 6.752 2.951 6.839 1.00 92.12 89 GLY A CA 1
ATOM 754 C C . GLY A 1 89 ? 6.845 2.502 5.383 1.00 92.12 89 GLY A C 1
ATOM 755 O O . GLY A 1 89 ? 7.948 2.405 4.861 1.00 92.12 89 GLY A O 1
ATOM 756 N N . LEU A 1 90 ? 5.720 2.203 4.725 1.00 93.38 90 LEU A N 1
ATOM 757 C CA . LEU A 1 90 ? 5.675 1.787 3.312 1.00 93.38 90 LEU A CA 1
ATOM 758 C C . LEU A 1 90 ? 5.331 2.941 2.365 1.00 93.38 90 LEU A C 1
ATOM 760 O O . LEU A 1 90 ? 5.601 2.872 1.163 1.00 93.38 90 LEU A O 1
ATOM 764 N N . LEU A 1 91 ? 4.704 3.986 2.905 1.00 91.81 91 LEU A N 1
ATOM 765 C CA . LEU A 1 91 ? 4.265 5.170 2.181 1.00 91.81 91 LEU A CA 1
ATOM 766 C C . LEU A 1 91 ? 4.713 6.440 2.901 1.00 91.81 91 LEU A C 1
ATOM 768 O O . LEU A 1 91 ? 4.771 6.491 4.125 1.00 91.81 91 LEU A O 1
ATOM 772 N N . GLU A 1 92 ? 4.930 7.486 2.116 1.00 89.69 92 GLU A N 1
ATOM 773 C CA . GLU A 1 92 ? 5.123 8.858 2.565 1.00 89.69 92 GLU A CA 1
ATOM 774 C C . GLU A 1 92 ? 3.983 9.712 2.002 1.00 89.69 92 GLU A C 1
ATOM 776 O O . GLU A 1 92 ? 3.780 9.790 0.783 1.00 89.69 92 GLU A O 1
ATOM 781 N N . ILE A 1 93 ? 3.213 10.361 2.875 1.00 84.69 93 ILE A N 1
ATOM 782 C CA . ILE A 1 93 ? 2.126 11.237 2.444 1.00 84.69 93 ILE A CA 1
ATOM 783 C C . ILE A 1 93 ? 2.683 12.634 2.173 1.00 84.69 93 ILE A C 1
ATOM 785 O O . ILE A 1 93 ? 3.347 13.242 3.013 1.00 84.69 93 ILE A O 1
ATOM 789 N N . SER A 1 94 ? 2.385 13.186 0.993 1.00 81.50 94 SER A N 1
ATOM 790 C CA . SER A 1 94 ? 2.737 14.579 0.704 1.00 81.50 94 SER A CA 1
ATOM 791 C C . SER A 1 94 ? 2.080 15.537 1.701 1.00 81.50 94 SER A C 1
ATOM 793 O O . SER A 1 94 ? 0.972 15.307 2.186 1.00 81.50 94 SER A O 1
ATOM 795 N N . THR A 1 95 ? 2.697 16.695 1.931 1.00 76.19 95 THR A N 1
ATOM 796 C CA . THR A 1 95 ? 2.146 17.744 2.812 1.00 76.19 95 THR A CA 1
ATOM 797 C C . THR A 1 95 ? 0.737 18.191 2.417 1.00 76.19 95 THR A C 1
ATOM 799 O O . THR A 1 95 ? -0.064 18.569 3.268 1.00 76.19 95 THR A O 1
ATOM 802 N N . THR A 1 96 ? 0.403 18.116 1.126 1.00 76.81 96 THR A N 1
ATOM 803 C CA . THR A 1 96 ? -0.932 18.459 0.611 1.00 76.81 96 THR A CA 1
ATOM 804 C C . THR A 1 96 ? -1.942 17.311 0.694 1.00 76.81 96 THR A C 1
ATOM 806 O O . THR A 1 96 ? -3.109 17.522 0.371 1.00 76.81 96 THR A O 1
ATOM 809 N N . LYS A 1 97 ? -1.511 16.104 1.091 1.00 75.50 97 LYS A N 1
ATOM 810 C CA . LYS A 1 97 ? -2.276 14.841 1.107 1.00 75.50 97 LYS A CA 1
ATOM 811 C C . LYS A 1 97 ? -2.877 14.417 -0.239 1.00 75.50 97 LYS A C 1
ATOM 813 O O . LYS A 1 97 ? -3.676 13.483 -0.293 1.00 75.50 97 LYS A O 1
ATOM 818 N N . LYS A 1 98 ? -2.497 15.092 -1.328 1.00 80.81 98 LYS A N 1
ATOM 819 C CA . LYS A 1 98 ? -2.988 14.823 -2.688 1.00 80.81 98 LYS A CA 1
ATOM 820 C C . LYS A 1 98 ? -2.233 13.688 -3.362 1.00 80.81 98 LYS A C 1
ATOM 822 O O . LYS A 1 98 ? -2.815 12.954 -4.156 1.00 80.81 98 LYS A O 1
ATOM 827 N N . THR A 1 99 ? -0.949 13.564 -3.049 1.00 85.62 99 THR A N 1
ATOM 828 C CA . THR A 1 99 ? -0.082 12.514 -3.571 1.00 85.62 99 THR A CA 1
ATOM 829 C C . THR A 1 99 ? 0.510 11.694 -2.441 1.00 85.62 99 THR A C 1
ATOM 831 O O . THR A 1 99 ? 0.732 12.191 -1.329 1.00 85.62 99 THR A O 1
ATOM 834 N N . LEU A 1 100 ? 0.742 10.431 -2.759 1.00 88.38 100 LEU A N 1
ATOM 835 C CA . LEU A 1 100 ? 1.398 9.445 -1.924 1.00 88.38 100 LEU A CA 1
ATOM 836 C C . LEU A 1 100 ? 2.667 9.018 -2.657 1.00 88.38 100 LEU A C 1
ATOM 838 O O . LEU A 1 100 ? 2.643 8.824 -3.876 1.00 88.38 100 LEU A O 1
ATOM 842 N N . ARG A 1 101 ? 3.772 8.905 -1.927 1.00 90.56 101 ARG A N 1
ATOM 843 C CA . ARG A 1 101 ? 5.025 8.36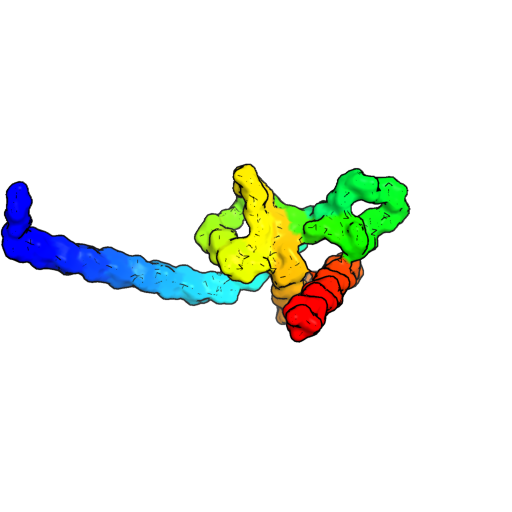0 -2.440 1.00 90.56 101 ARG A CA 1
ATOM 844 C C . ARG A 1 101 ? 5.237 6.996 -1.814 1.00 90.56 101 ARG A C 1
ATOM 846 O O . ARG A 1 101 ? 5.142 6.852 -0.601 1.00 90.56 101 ARG A O 1
ATOM 853 N N . MET A 1 102 ? 5.492 5.994 -2.642 1.00 90.69 102 MET A N 1
ATOM 854 C CA . MET A 1 102 ? 5.913 4.689 -2.149 1.00 90.69 102 MET A CA 1
ATOM 855 C C . MET A 1 102 ? 7.434 4.688 -2.064 1.00 90.69 102 MET A C 1
ATOM 857 O O . MET A 1 102 ? 8.112 4.973 -3.056 1.00 90.69 102 MET A O 1
ATOM 861 N N . ASN A 1 103 ? 7.953 4.410 -0.873 1.00 85.31 103 ASN A N 1
ATOM 862 C CA . ASN A 1 103 ? 9.389 4.315 -0.641 1.00 85.31 103 ASN A CA 1
ATOM 863 C C . ASN A 1 103 ? 9.920 2.932 -1.054 1.00 85.31 103 ASN A C 1
ATOM 865 O O . ASN A 1 103 ? 9.171 2.080 -1.545 1.00 85.31 103 ASN A O 1
ATOM 869 N N . PHE A 1 104 ? 11.218 2.696 -0.862 1.00 85.94 104 PHE A N 1
ATOM 870 C CA . PHE A 1 104 ? 11.856 1.453 -1.291 1.00 85.94 104 PHE A CA 1
ATOM 871 C C . PHE A 1 104 ? 11.238 0.202 -0.658 1.00 85.94 104 PHE A C 1
ATOM 873 O O . PHE A 1 104 ? 11.107 -0.814 -1.339 1.00 85.94 104 PHE A O 1
ATOM 880 N N . GLU A 1 105 ? 10.839 0.254 0.616 1.00 90.00 105 GLU A N 1
ATOM 881 C CA . GLU A 1 105 ? 10.280 -0.905 1.313 1.00 90.00 105 GLU A CA 1
ATOM 882 C C . GLU A 1 105 ? 8.875 -1.215 0.792 1.00 90.00 105 GLU A C 1
ATOM 884 O O . GLU A 1 105 ? 8.563 -2.371 0.492 1.00 90.00 105 GLU A O 1
ATOM 889 N N . GLY A 1 106 ? 8.059 -0.181 0.567 1.00 92.81 106 GLY A N 1
ATOM 890 C CA . GLY A 1 106 ? 6.776 -0.326 -0.115 1.00 92.81 106 GLY A CA 1
ATOM 891 C C . GLY A 1 106 ? 6.936 -0.916 -1.519 1.00 92.81 106 GLY A C 1
ATOM 892 O O . GLY A 1 106 ? 6.238 -1.869 -1.873 1.00 92.81 106 GLY A O 1
ATOM 893 N N . MET A 1 107 ? 7.902 -0.416 -2.299 1.00 93.25 107 MET A N 1
ATOM 894 C CA . MET A 1 107 ? 8.183 -0.916 -3.649 1.00 93.25 107 MET A CA 1
ATOM 895 C C . MET A 1 107 ? 8.662 -2.371 -3.635 1.00 93.25 107 MET A C 1
ATOM 897 O O . MET A 1 107 ? 8.220 -3.169 -4.463 1.00 93.25 107 MET A O 1
ATOM 901 N N . ARG A 1 108 ? 9.534 -2.736 -2.690 1.00 92.81 108 ARG A N 1
ATOM 902 C CA . ARG A 1 108 ? 10.026 -4.106 -2.497 1.00 92.81 108 ARG A CA 1
ATOM 903 C C . ARG A 1 108 ? 8.875 -5.058 -2.200 1.00 92.81 108 ARG A C 1
ATOM 905 O O . ARG A 1 108 ? 8.751 -6.088 -2.860 1.00 92.81 108 ARG A O 1
ATOM 912 N N . GLN A 1 109 ? 8.009 -4.712 -1.247 1.00 95.31 109 GLN A N 1
ATOM 913 C CA . GLN A 1 109 ? 6.847 -5.539 -0.919 1.00 95.31 109 GLN A CA 1
ATOM 914 C C . GLN A 1 109 ? 5.886 -5.649 -2.105 1.00 95.31 109 GLN A C 1
ATOM 916 O O . GLN A 1 109 ? 5.474 -6.756 -2.442 1.00 95.31 109 GLN A O 1
ATOM 921 N N . ALA A 1 110 ? 5.590 -4.543 -2.794 1.00 95.62 110 ALA A N 1
ATOM 922 C CA . ALA A 1 110 ? 4.737 -4.555 -3.980 1.00 95.62 110 ALA A CA 1
ATOM 923 C C . ALA A 1 110 ? 5.279 -5.487 -5.077 1.00 95.62 110 ALA A C 1
ATOM 925 O O . ALA A 1 110 ? 4.532 -6.305 -5.612 1.00 95.62 110 ALA A O 1
ATOM 926 N N . ARG A 1 111 ? 6.583 -5.413 -5.377 1.00 94.44 111 ARG A N 1
ATOM 927 C CA . ARG A 1 111 ? 7.244 -6.294 -6.355 1.00 94.44 111 ARG A CA 1
ATOM 928 C C . ARG A 1 111 ? 7.225 -7.754 -5.912 1.00 94.44 111 ARG A C 1
ATOM 930 O O . ARG A 1 111 ? 6.914 -8.619 -6.724 1.00 94.44 111 ARG A O 1
ATOM 937 N N . ASN A 1 112 ? 7.480 -8.032 -4.634 1.00 94.38 112 ASN A N 1
ATOM 938 C CA . ASN A 1 112 ? 7.391 -9.386 -4.086 1.00 94.38 112 ASN A CA 1
ATOM 939 C C . ASN A 1 112 ? 5.984 -9.973 -4.235 1.00 94.38 112 ASN A C 1
ATOM 941 O O . ASN A 1 112 ? 5.851 -11.124 -4.643 1.00 94.38 112 ASN A O 1
ATOM 945 N N . PHE A 1 113 ? 4.939 -9.187 -3.965 1.00 95.69 113 PHE A N 1
ATOM 946 C CA . PHE A 1 113 ? 3.563 -9.628 -4.187 1.00 95.69 113 PHE A CA 1
ATOM 947 C C . PHE A 1 113 ? 3.271 -9.859 -5.671 1.00 95.69 113 PHE A C 1
ATOM 949 O O . PHE A 1 113 ? 2.681 -10.881 -6.006 1.00 95.69 113 PHE A O 1
ATOM 956 N N . LEU A 1 114 ? 3.749 -8.986 -6.566 1.00 94.75 114 LEU A N 1
ATOM 957 C CA . LEU A 1 114 ? 3.618 -9.190 -8.012 1.00 94.75 114 LEU A CA 1
ATOM 958 C C . LEU A 1 114 ? 4.287 -10.496 -8.473 1.00 94.75 114 LEU A C 1
ATOM 960 O O . LEU A 1 114 ? 3.688 -11.248 -9.228 1.00 94.75 114 LEU A O 1
ATOM 964 N N . MET A 1 115 ? 5.485 -10.822 -7.986 1.00 92.06 115 MET A N 1
ATOM 965 C CA . MET A 1 115 ? 6.167 -12.075 -8.351 1.00 92.06 115 MET A CA 1
ATOM 966 C C . MET A 1 115 ? 5.451 -13.335 -7.844 1.00 92.06 115 MET A C 1
ATOM 968 O O . MET A 1 115 ? 5.649 -14.419 -8.385 1.00 92.06 115 MET A O 1
ATOM 972 N N . GLN A 1 116 ? 4.637 -13.213 -6.794 1.00 92.81 116 GLN A N 1
ATOM 973 C CA . GLN A 1 116 ? 3.896 -14.333 -6.212 1.00 92.81 116 GLN A CA 1
ATOM 974 C C . GLN A 1 116 ? 2.544 -14.578 -6.888 1.00 92.81 116 GLN A C 1
ATOM 976 O O . GLN A 1 116 ? 1.974 -15.659 -6.723 1.00 92.81 116 GLN A O 1
ATOM 981 N N . ILE A 1 117 ? 2.010 -13.604 -7.632 1.00 89.69 117 ILE A N 1
ATOM 982 C CA . ILE A 1 117 ? 0.753 -13.781 -8.358 1.00 89.69 117 ILE A CA 1
ATOM 983 C C . ILE A 1 117 ? 1.013 -14.393 -9.735 1.00 89.69 117 ILE A C 1
ATOM 985 O O . ILE A 1 117 ? 1.882 -13.960 -10.485 1.00 89.69 117 ILE A O 1
ATOM 989 N N . ASN A 1 118 ? 0.215 -15.395 -10.094 1.00 84.38 118 ASN A N 1
ATOM 990 C CA . ASN A 1 118 ? 0.264 -16.007 -11.419 1.00 84.38 118 ASN A CA 1
ATOM 991 C C . ASN A 1 118 ? -0.556 -15.172 -12.418 1.00 84.38 118 ASN A C 1
ATOM 993 O O . ASN A 1 118 ? -1.666 -15.560 -12.786 1.00 84.38 118 ASN A O 1
ATOM 997 N N . LEU A 1 119 ? -0.048 -13.989 -12.776 1.00 91.19 119 LEU A N 1
ATOM 998 C CA . LEU A 1 119 ? -0.637 -13.119 -13.794 1.00 91.19 119 LEU A CA 1
ATOM 999 C C . LEU A 1 119 ? 0.310 -12.946 -14.981 1.00 91.19 119 LEU A C 1
ATOM 1001 O O . LEU A 1 119 ? 1.480 -12.592 -14.822 1.00 91.19 119 LEU A O 1
ATOM 1005 N N . ASP A 1 120 ? -0.236 -13.121 -16.181 1.00 92.75 120 ASP A N 1
ATOM 1006 C CA . ASP A 1 120 ? 0.497 -12.916 -17.424 1.00 92.75 120 ASP A CA 1
ATOM 1007 C C . ASP A 1 120 ? 0.995 -11.466 -17.544 1.00 92.75 120 ASP A C 1
ATOM 1009 O O . ASP A 1 120 ? 0.282 -10.506 -17.245 1.00 92.75 120 ASP A O 1
ATOM 1013 N N . GLY A 1 121 ? 2.234 -11.304 -18.015 1.00 89.06 121 GLY A N 1
ATOM 1014 C CA . GLY A 1 121 ? 2.852 -9.998 -18.259 1.00 89.06 121 GLY A CA 1
ATOM 1015 C C . GLY A 1 121 ? 3.524 -9.352 -17.044 1.00 89.06 121 GLY A C 1
ATOM 1016 O O . GLY A 1 121 ? 4.187 -8.328 -17.215 1.00 89.06 121 GLY A O 1
ATOM 1017 N N . VAL A 1 122 ? 3.421 -9.946 -15.846 1.00 92.19 122 VAL A N 1
ATOM 1018 C CA . VAL A 1 122 ? 4.152 -9.463 -14.661 1.00 92.19 122 VAL A CA 1
ATOM 1019 C C . VAL A 1 122 ? 5.661 -9.497 -14.893 1.00 92.19 122 VAL A C 1
ATOM 1021 O O . VAL A 1 122 ? 6.321 -8.493 -14.652 1.00 92.19 122 VAL A O 1
ATOM 1024 N N . GLU A 1 123 ? 6.202 -10.607 -15.396 1.00 90.19 123 GLU A N 1
ATOM 1025 C CA . GLU A 1 123 ? 7.643 -10.765 -15.641 1.00 90.19 123 GLU A CA 1
ATOM 1026 C C . GLU A 1 123 ? 8.170 -9.670 -16.578 1.00 90.19 123 GLU A C 1
ATOM 1028 O O . GLU A 1 123 ? 9.034 -8.887 -16.193 1.00 90.19 123 GLU A O 1
ATOM 1033 N N . THR A 1 124 ? 7.536 -9.500 -17.741 1.00 92.12 124 THR A N 1
ATOM 1034 C CA . THR A 1 124 ? 7.884 -8.445 -18.704 1.00 92.12 124 THR A CA 1
ATOM 1035 C C . THR A 1 124 ? 7.774 -7.038 -18.106 1.00 92.12 124 THR A C 1
ATOM 1037 O O . THR A 1 124 ? 8.600 -6.172 -18.394 1.00 92.12 124 THR A O 1
ATOM 1040 N N . LEU A 1 125 ? 6.761 -6.772 -17.274 1.00 90.94 125 LEU A N 1
ATOM 1041 C CA . LEU A 1 125 ? 6.607 -5.477 -16.607 1.00 90.94 125 LEU A CA 1
ATOM 1042 C C . LEU A 1 125 ? 7.724 -5.222 -15.585 1.00 90.94 125 LEU A C 1
ATOM 1044 O O . LEU A 1 125 ? 8.204 -4.090 -15.476 1.00 90.94 125 LEU A O 1
ATOM 1048 N N . LEU A 1 126 ? 8.133 -6.247 -14.836 1.00 91.25 126 LEU A N 1
ATOM 1049 C CA . LEU A 1 126 ? 9.208 -6.141 -13.852 1.00 91.25 126 LEU A CA 1
ATOM 1050 C C . LEU A 1 126 ? 10.575 -5.979 -14.526 1.00 91.25 126 LEU A C 1
ATOM 1052 O O . LEU A 1 126 ? 11.359 -5.161 -14.045 1.00 91.25 126 LEU A O 1
ATOM 1056 N N . GLU A 1 127 ? 10.820 -6.663 -15.648 1.00 89.88 127 GLU A N 1
ATOM 1057 C CA . GLU A 1 127 ? 12.015 -6.497 -16.492 1.00 89.88 127 GLU A CA 1
ATOM 1058 C 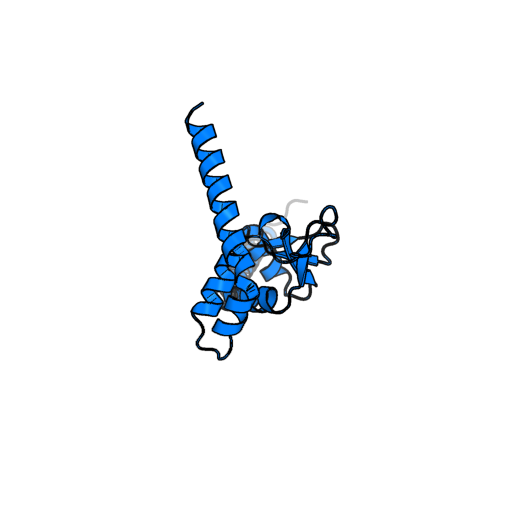C . GLU A 1 127 ? 12.117 -5.074 -17.057 1.00 89.88 127 GLU A C 1
ATOM 1060 O O . GLU A 1 127 ? 13.157 -4.427 -16.971 1.00 89.88 127 GLU A O 1
ATOM 1065 N N . GLN A 1 128 ? 11.013 -4.508 -17.560 1.00 88.25 128 GLN A N 1
ATOM 1066 C CA . GLN A 1 128 ? 10.988 -3.116 -18.040 1.00 88.25 128 GLN A CA 1
ATOM 1067 C C . GLN A 1 128 ? 11.310 -2.083 -16.948 1.00 88.25 128 GLN A C 1
ATOM 1069 O O . GLN A 1 128 ? 11.639 -0.933 -17.259 1.00 88.25 128 GLN A O 1
ATOM 1074 N N . ARG A 1 129 ? 11.178 -2.486 -15.680 1.00 89.62 129 ARG A N 1
ATOM 1075 C CA . ARG A 1 129 ? 11.415 -1.687 -14.478 1.00 89.62 129 ARG A CA 1
ATOM 1076 C C . ARG A 1 129 ? 12.608 -2.217 -13.671 1.00 89.62 129 ARG A C 1
ATOM 1078 O O . ARG A 1 129 ? 12.616 -2.081 -12.451 1.00 89.62 129 ARG A O 1
ATOM 1085 N N . GLU A 1 130 ? 13.610 -2.809 -14.323 1.00 87.50 130 GLU A N 1
ATOM 1086 C CA . GLU A 1 130 ? 14.814 -3.347 -13.663 1.00 87.50 130 GLU A CA 1
ATOM 1087 C C . GLU A 1 130 ? 15.538 -2.300 -12.798 1.00 87.50 130 GLU A C 1
ATOM 1089 O O . GLU A 1 130 ? 15.895 -2.583 -11.659 1.00 87.50 130 GLU A O 1
ATOM 1094 N N . TYR A 1 131 ? 15.620 -1.045 -13.249 1.00 85.19 131 TYR A N 1
ATOM 1095 C CA . TYR A 1 131 ? 16.190 0.065 -12.466 1.00 85.19 131 TYR A CA 1
ATOM 1096 C C . TYR A 1 131 ? 15.470 0.322 -11.125 1.00 85.19 131 TYR A C 1
ATOM 1098 O O . TYR A 1 131 ? 16.064 0.903 -10.218 1.00 85.19 131 TYR A O 1
ATOM 1106 N N . HIS A 1 132 ? 14.211 -0.113 -10.953 1.00 89.88 132 HIS A N 1
ATOM 1107 C CA . HIS A 1 132 ? 13.548 -0.091 -9.640 1.00 89.88 132 HIS A CA 1
ATOM 1108 C C . HIS A 1 132 ? 14.173 -1.113 -8.688 1.00 89.88 132 HIS A C 1
ATOM 1110 O O . HIS A 1 132 ? 14.321 -0.826 -7.505 1.00 89.88 132 HIS A O 1
ATOM 1116 N N . GLU A 1 133 ? 14.530 -2.296 -9.190 1.00 87.00 133 GLU A N 1
ATOM 1117 C CA . GLU A 1 133 ? 15.217 -3.333 -8.417 1.00 87.00 133 GLU A CA 1
ATOM 1118 C C . GLU A 1 133 ? 16.616 -2.873 -8.013 1.00 87.00 133 GLU A C 1
ATOM 1120 O O . GLU A 1 133 ? 17.010 -2.993 -6.855 1.00 87.00 133 GLU A O 1
ATOM 1125 N N . GLU A 1 134 ? 17.351 -2.286 -8.956 1.00 85.19 134 GLU A N 1
ATOM 1126 C CA . GLU A 1 134 ? 18.664 -1.701 -8.695 1.00 85.19 134 GLU A CA 1
ATOM 1127 C C . GLU A 1 134 ? 18.579 -0.606 -7.625 1.00 85.19 134 GLU A C 1
ATOM 1129 O O . GLU A 1 134 ? 19.339 -0.636 -6.661 1.00 85.19 134 GLU A O 1
ATOM 1134 N N . TYR A 1 135 ? 17.606 0.307 -7.728 1.00 81.44 135 TYR A N 1
ATOM 1135 C CA . TYR A 1 135 ? 17.360 1.333 -6.712 1.00 81.44 135 TYR A CA 1
ATOM 1136 C C . TYR A 1 135 ? 17.083 0.733 -5.322 1.00 81.44 135 TYR A C 1
ATOM 1138 O O . TYR A 1 135 ? 17.732 1.115 -4.346 1.00 81.44 135 TYR A O 1
ATOM 1146 N N . ILE A 1 136 ? 16.183 -0.258 -5.234 1.00 85.00 136 ILE A N 1
ATOM 1147 C CA . ILE A 1 136 ? 15.845 -0.950 -3.974 1.00 85.00 136 ILE A CA 1
ATOM 1148 C C . ILE A 1 136 ? 17.085 -1.603 -3.340 1.00 85.00 136 ILE A C 1
ATOM 1150 O O . ILE A 1 136 ? 17.195 -1.670 -2.110 1.00 85.00 136 ILE A O 1
ATOM 1154 N N . ASN A 1 137 ? 18.011 -2.100 -4.162 1.00 82.69 137 ASN A N 1
ATOM 1155 C CA . ASN A 1 137 ? 19.232 -2.758 -3.705 1.00 82.69 137 ASN A CA 1
ATOM 1156 C C . ASN A 1 137 ? 20.358 -1.769 -3.358 1.00 82.69 137 ASN A C 1
ATOM 1158 O O . ASN A 1 137 ? 21.106 -2.020 -2.413 1.00 82.69 137 ASN A O 1
ATOM 1162 N N . CYS A 1 138 ? 20.460 -0.633 -4.050 1.00 73.62 138 CYS A N 1
ATOM 1163 C CA . CYS A 1 138 ? 21.439 0.418 -3.760 1.00 73.62 138 CYS A CA 1
ATOM 1164 C C . CYS A 1 138 ? 21.171 1.120 -2.422 1.00 73.62 138 CYS A C 1
ATOM 1166 O O . CYS A 1 138 ? 22.102 1.315 -1.640 1.00 73.62 138 CYS A O 1
ATOM 1168 N N . GLU A 1 139 ? 19.914 1.449 -2.113 1.00 61.38 139 GLU A N 1
ATOM 1169 C CA . GLU A 1 139 ? 19.555 2.093 -0.838 1.00 61.38 139 GLU A CA 1
ATOM 1170 C C . GLU A 1 139 ? 19.871 1.179 0.359 1.00 61.38 139 GLU A C 1
ATOM 1172 O O . GLU A 1 139 ? 20.441 1.616 1.356 1.00 61.38 139 GLU A O 1
ATOM 1177 N N . ARG A 1 140 ? 19.660 -0.135 0.201 1.00 57.69 140 ARG A N 1
ATOM 1178 C CA . ARG A 1 140 ? 20.059 -1.142 1.196 1.00 57.69 140 ARG A CA 1
ATOM 1179 C C . ARG A 1 140 ? 21.564 -1.121 1.489 1.00 57.69 140 ARG A C 1
ATOM 1181 O O . ARG A 1 140 ? 21.953 -1.348 2.631 1.00 57.69 140 ARG A O 1
ATOM 1188 N N . LEU A 1 141 ? 22.415 -0.890 0.488 1.00 60.06 141 LEU A N 1
ATOM 1189 C CA . LEU A 1 141 ? 23.868 -0.828 0.686 1.00 60.06 141 LEU A CA 1
ATOM 1190 C C . LEU A 1 141 ? 24.281 0.431 1.454 1.00 60.06 141 LEU A C 1
ATOM 1192 O O . LEU A 1 141 ? 25.156 0.354 2.316 1.00 60.06 141 LEU A O 1
ATOM 1196 N N . LEU A 1 142 ? 23.632 1.567 1.190 1.00 59.59 142 LEU A N 1
ATOM 1197 C CA . LEU A 1 142 ? 23.874 2.811 1.923 1.00 59.59 142 LEU A CA 1
ATOM 1198 C C . LEU A 1 142 ? 23.419 2.702 3.386 1.00 59.59 142 LEU A C 1
ATOM 1200 O O . LEU A 1 142 ? 24.187 3.069 4.271 1.00 59.59 142 LEU A O 1
ATOM 1204 N N . ASP A 1 143 ? 22.253 2.101 3.640 1.00 58.00 143 ASP A N 1
ATOM 1205 C CA . ASP A 1 143 ? 21.725 1.846 4.991 1.00 58.00 143 ASP A CA 1
ATOM 1206 C C . ASP A 1 143 ? 22.575 0.865 5.815 1.00 58.00 143 ASP A C 1
ATOM 1208 O O . ASP A 1 143 ? 22.658 0.971 7.037 1.00 58.00 143 ASP A O 1
ATOM 1212 N N . ILE A 1 144 ? 23.194 -0.128 5.170 1.00 57.03 144 ILE A N 1
ATOM 1213 C CA . ILE A 1 144 ? 24.129 -1.048 5.837 1.00 57.03 144 ILE A CA 1
ATOM 1214 C C . ILE A 1 144 ? 25.432 -0.318 6.182 1.00 57.03 144 ILE A C 1
ATOM 1216 O O . ILE A 1 144 ? 25.994 -0.522 7.255 1.00 57.03 144 ILE A O 1
ATOM 1220 N N . THR A 1 145 ? 25.905 0.546 5.283 1.00 54.62 145 THR A N 1
ATOM 1221 C CA . THR A 1 145 ? 27.165 1.277 5.466 1.00 54.62 145 THR A CA 1
ATOM 1222 C C . THR A 1 145 ? 27.048 2.338 6.562 1.00 54.62 145 THR A C 1
ATOM 1224 O O . THR A 1 145 ? 27.977 2.490 7.349 1.00 54.62 145 THR A O 1
ATOM 1227 N N . SER A 1 146 ? 25.909 3.031 6.664 1.00 53.59 146 SER A N 1
ATOM 1228 C CA . SER A 1 146 ? 25.650 4.006 7.732 1.00 53.59 146 SER A CA 1
ATOM 1229 C C . SER A 1 146 ? 25.515 3.344 9.105 1.00 53.59 146 SER A C 1
ATOM 1231 O O . SER A 1 146 ? 26.128 3.803 10.063 1.00 53.59 146 SER A O 1
ATOM 1233 N N . LYS A 1 147 ? 24.810 2.209 9.202 1.00 52.34 147 LYS A N 1
ATOM 1234 C CA . LYS A 1 147 ? 24.682 1.456 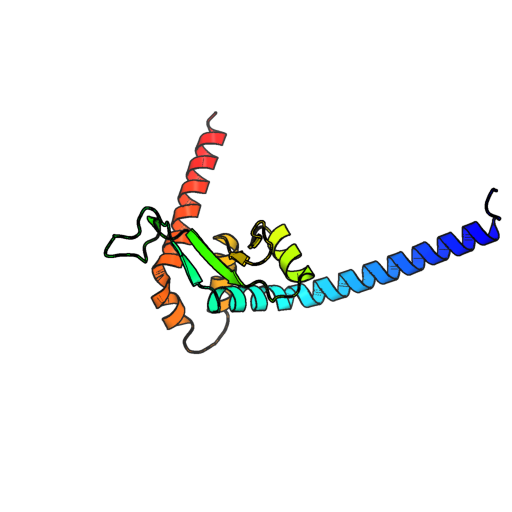10.463 1.00 52.34 147 LYS A CA 1
ATOM 1235 C C . LYS A 1 147 ? 26.006 0.877 10.959 1.00 52.34 147 LYS A C 1
ATOM 1237 O O . LYS A 1 147 ? 26.249 0.876 12.158 1.00 52.34 147 LYS A O 1
ATOM 1242 N N . HIS A 1 148 ? 26.882 0.431 10.058 1.00 49.22 148 HIS A N 1
ATOM 1243 C CA . HIS A 1 148 ? 28.220 -0.025 10.445 1.00 49.22 148 HIS A CA 1
ATOM 1244 C C . HIS A 1 148 ? 29.143 1.110 10.912 1.00 49.22 148 HIS A C 1
ATOM 1246 O O . HIS A 1 148 ? 30.044 0.850 11.697 1.00 49.22 148 HIS A O 1
ATOM 1252 N N . GLN A 1 149 ? 28.921 2.352 10.473 1.00 48.75 149 GLN A N 1
ATOM 1253 C CA . GLN A 1 149 ? 29.686 3.509 10.953 1.00 48.75 149 GLN A CA 1
ATOM 1254 C C . GLN A 1 149 ? 29.222 3.989 12.336 1.00 48.75 149 GLN A C 1
ATOM 1256 O O . GLN A 1 149 ? 30.049 4.439 13.118 1.00 48.75 149 GLN A O 1
ATOM 1261 N N . GLU A 1 150 ? 27.934 3.853 12.662 1.00 49.41 150 GLU A N 1
ATOM 1262 C CA . GLU A 1 150 ? 27.388 4.203 13.985 1.00 49.41 150 GLU A CA 1
ATOM 1263 C C . GLU A 1 150 ? 27.718 3.168 15.080 1.00 49.41 150 GLU A C 1
ATOM 1265 O O . GLU A 1 150 ? 27.691 3.500 16.260 1.00 49.41 150 GLU A O 1
ATOM 1270 N N . GLU A 1 151 ? 28.033 1.920 14.715 1.00 49.66 151 GLU A N 1
ATOM 1271 C CA . GLU A 1 151 ? 28.437 0.862 15.660 1.00 49.66 151 GLU A CA 1
ATOM 1272 C C . GLU A 1 151 ? 29.954 0.838 15.954 1.00 49.66 151 GLU A C 1
ATOM 1274 O O . GLU A 1 151 ? 30.392 0.116 16.853 1.00 49.66 151 GLU A O 1
ATOM 1279 N N . GLU A 1 152 ? 30.757 1.613 15.214 1.00 45.38 152 GLU A N 1
ATOM 1280 C CA . GLU A 1 152 ? 32.215 1.734 15.391 1.00 45.38 152 GLU A CA 1
ATOM 1281 C C . GLU A 1 152 ? 32.655 3.028 16.123 1.00 45.38 152 GLU A C 1
ATOM 1283 O O . GLU A 1 152 ? 33.856 3.209 16.350 1.00 45.38 152 GLU A O 1
ATOM 1288 N N . GLU A 1 153 ? 31.713 3.890 16.538 1.00 43.59 153 GLU A N 1
ATOM 1289 C CA . GLU A 1 153 ? 31.934 5.040 17.448 1.00 43.59 153 GLU A CA 1
ATOM 1290 C C . GLU A 1 153 ? 31.537 4.732 18.904 1.00 43.59 153 GLU A C 1
ATOM 1292 O O . GLU A 1 153 ? 32.282 5.173 19.815 1.00 43.59 153 GLU A O 1
#

Radius of gyration: 22.26 Å; chains: 1; bounding box: 60×35×63 Å

Foldseek 3Di:
DDDDPVRVVVVVVVVVVVVVVVVVVVVVCVVVLVVVVLVVLQCQLVQWDWDFDPVVPPDPCCLALVGTDATKDFPPDDPVSVVVCVVVVQWDQDPVNGMIGGHLVSNVSNLVSLVVDPDPCSVVVVVVNVNSVVNSVVVVVVVVVVVVVVVVD

Sequence (153 aa):
MAKTPNEAYSQACQFVDEFETSQDQLRRFMENYQVLKPLYLMIMYLSSWDKYNSYLENLKNKRCPENFLGIEFWNGFDFEIVNRLEAEGLLEISTTKKTLRMNFEGMRQARNFLMQINLDGVETLLEQREYHEEYINCERLLDITSKHQEEEE